Protein AF-F0J992-F1 (afdb_monomer_lite)

Foldseek 3Di:
DVVCCVPCVVLLVVLVVQLVVLVVVLVVVLVVLVVVLVVLVVVLVVCVVVVHDPVVNVVSVVVSVVSVVVSVVSNVVSVVSNVVSVVLSVVQVVLSVCPVPVPPLSVVLVVLQSVLQVCLVVVVLVVSVVSCVVSVCPSSHPNVVSVVVVVVVVCVVVVNPPD

Structure (mmCIF, N/CA/C/O backbone):
data_AF-F0J992-F1
#
_entry.id   AF-F0J992-F1
#
loop_
_atom_site.group_PDB
_atom_site.id
_atom_site.type_symbol
_atom_site.label_atom_id
_atom_site.label_alt_id
_atom_site.label_comp_id
_atom_site.label_asym_id
_atom_site.label_entity_id
_atom_site.label_seq_id
_atom_site.pdbx_PDB_ins_code
_atom_site.Cartn_x
_atom_site.Cartn_y
_atom_site.Cartn_z
_atom_site.occupancy
_atom_site.B_iso_or_equiv
_atom_site.auth_seq_id
_atom_site.auth_comp_id
_atom_site.auth_asym_id
_atom_site.auth_atom_id
_atom_site.pdbx_PDB_model_num
ATOM 1 N N . MET A 1 1 ? 18.360 18.854 -16.069 1.00 57.47 1 MET A N 1
ATOM 2 C CA . MET A 1 1 ? 17.466 18.670 -14.896 1.00 57.47 1 MET A CA 1
ATOM 3 C C . MET A 1 1 ? 15.977 18.695 -15.254 1.00 57.47 1 MET A C 1
ATOM 5 O O . MET A 1 1 ? 15.264 17.834 -14.752 1.00 57.47 1 MET A O 1
ATOM 9 N N . SER A 1 2 ? 15.490 19.620 -16.094 1.00 68.25 2 SER A N 1
ATOM 10 C CA . SER A 1 2 ? 14.060 19.684 -16.465 1.00 68.25 2 SER A CA 1
ATOM 11 C C . SER A 1 2 ? 13.530 18.418 -17.153 1.00 68.25 2 SER A C 1
ATOM 13 O O . SER A 1 2 ? 12.459 17.950 -16.781 1.00 68.25 2 SER A O 1
ATOM 15 N N . ASP A 1 3 ? 14.300 17.795 -18.051 1.00 68.56 3 ASP A N 1
ATOM 16 C CA . ASP A 1 3 ? 13.850 16.592 -18.781 1.00 68.56 3 ASP A CA 1
ATOM 17 C C . ASP A 1 3 ? 13.657 15.368 -17.884 1.00 68.56 3 ASP A C 1
ATOM 19 O O . ASP A 1 3 ? 12.760 14.560 -18.100 1.00 68.56 3 ASP A O 1
ATOM 23 N N . ILE A 1 4 ? 14.478 15.233 -16.843 1.00 70.38 4 ILE A N 1
ATOM 24 C CA . ILE A 1 4 ? 14.338 14.159 -15.851 1.00 70.38 4 ILE A CA 1
ATOM 25 C C . ILE A 1 4 ? 13.074 14.404 -15.044 1.00 70.38 4 ILE A C 1
ATOM 27 O O . ILE A 1 4 ? 12.266 13.502 -14.883 1.00 70.38 4 ILE A O 1
ATOM 31 N N . LYS A 1 5 ? 12.852 15.643 -14.589 1.00 71.00 5 LYS A N 1
ATOM 32 C CA . LYS A 1 5 ? 11.629 15.987 -13.860 1.00 71.00 5 LYS A CA 1
ATOM 33 C C . LYS A 1 5 ? 10.378 15.718 -14.704 1.00 71.00 5 LYS A C 1
ATOM 35 O O . LYS A 1 5 ? 9.421 15.172 -14.171 1.00 71.00 5 LYS A O 1
ATOM 40 N N . ALA A 1 6 ? 10.397 16.034 -15.999 1.00 76.19 6 ALA A N 1
ATOM 41 C CA . ALA A 1 6 ? 9.262 15.808 -16.893 1.00 76.19 6 ALA A CA 1
ATOM 42 C C . ALA A 1 6 ? 9.024 14.317 -17.200 1.00 76.19 6 ALA A C 1
ATOM 44 O O . ALA A 1 6 ? 7.897 13.839 -17.089 1.00 76.19 6 ALA A O 1
ATOM 45 N N . LEU A 1 7 ? 10.075 13.569 -17.552 1.00 81.25 7 LEU A N 1
ATOM 46 C CA . LEU A 1 7 ? 9.955 12.175 -18.001 1.00 81.25 7 LEU A CA 1
ATOM 47 C C . LEU A 1 7 ? 9.837 11.169 -16.847 1.00 81.25 7 LEU A C 1
ATOM 49 O O . LEU A 1 7 ? 9.264 10.099 -17.027 1.00 81.25 7 LEU A O 1
ATOM 53 N N . GLU A 1 8 ? 10.351 11.499 -15.660 1.00 84.81 8 GLU A N 1
ATOM 54 C CA . GLU A 1 8 ? 10.332 10.598 -14.501 1.00 84.81 8 GLU A CA 1
ATOM 55 C C . GLU A 1 8 ? 9.122 10.802 -13.595 1.00 84.81 8 GLU A C 1
ATOM 57 O O . GLU A 1 8 ? 8.772 9.898 -12.834 1.00 84.81 8 GLU A O 1
ATOM 62 N N . HIS A 1 9 ? 8.442 11.950 -13.685 1.00 84.69 9 HIS A N 1
ATOM 63 C CA . HIS A 1 9 ? 7.288 12.247 -12.839 1.00 84.69 9 HIS A CA 1
ATOM 64 C C . HIS A 1 9 ? 6.202 11.155 -12.875 1.00 84.69 9 HIS A C 1
ATOM 66 O O . HIS A 1 9 ? 5.788 10.721 -11.795 1.00 84.69 9 HIS A O 1
ATOM 72 N N . PRO A 1 10 ? 5.779 10.625 -14.044 1.00 80.25 10 PRO A N 1
ATOM 73 C CA . PRO A 1 10 ? 4.770 9.562 -14.091 1.00 80.25 10 PRO A CA 1
ATOM 74 C C . PRO A 1 10 ? 5.185 8.300 -13.322 1.00 80.25 10 PRO A C 1
ATOM 76 O O . PRO A 1 10 ? 4.348 7.609 -12.742 1.00 80.25 10 PRO A O 1
ATOM 79 N N . THR A 1 11 ? 6.490 8.031 -13.260 1.00 81.69 11 THR A N 1
ATOM 80 C CA . THR A 1 11 ? 7.045 6.838 -12.611 1.00 81.69 11 THR A CA 1
ATOM 81 C C . THR A 1 11 ? 7.081 6.962 -11.088 1.00 81.69 11 THR A C 1
ATOM 83 O O . THR A 1 11 ? 7.140 5.950 -10.397 1.00 81.69 11 THR A O 1
ATOM 86 N N . LEU A 1 12 ? 6.956 8.176 -10.546 1.00 88.31 12 LEU A N 1
ATOM 87 C CA . LEU A 1 12 ? 6.789 8.423 -9.110 1.00 88.31 12 LEU A CA 1
ATOM 88 C C . LEU A 1 12 ? 5.335 8.701 -8.723 1.00 88.31 12 LEU A C 1
ATOM 90 O O . LEU A 1 12 ? 4.920 8.375 -7.613 1.00 88.31 12 LEU A O 1
ATOM 94 N N . LYS A 1 13 ? 4.546 9.283 -9.630 1.00 91.31 13 LYS A N 1
ATOM 95 C CA . LYS A 1 13 ? 3.164 9.675 -9.346 1.00 91.31 13 LYS A CA 1
ATOM 96 C C . LYS A 1 13 ? 2.277 8.469 -9.047 1.00 91.31 13 LYS A C 1
ATOM 98 O O . LYS A 1 13 ? 1.563 8.482 -8.054 1.00 91.31 13 LYS A O 1
ATOM 103 N N . VAL A 1 14 ? 2.354 7.420 -9.864 1.00 90.19 14 VAL A N 1
ATOM 104 C CA . VAL A 1 14 ? 1.552 6.198 -9.678 1.00 90.19 14 VAL A CA 1
ATOM 105 C C . VAL A 1 14 ? 1.775 5.536 -8.306 1.00 90.19 14 VAL A C 1
ATOM 107 O O . VAL A 1 14 ? 0.794 5.356 -7.587 1.00 90.19 14 VAL A O 1
ATOM 110 N N . PRO A 1 15 ? 3.009 5.196 -7.884 1.00 91.69 15 PRO A N 1
ATOM 111 C CA . PRO A 1 15 ? 3.229 4.551 -6.588 1.00 91.69 15 PRO A CA 1
ATOM 112 C C . PRO A 1 15 ? 2.877 5.471 -5.413 1.00 91.69 15 PRO A C 1
ATOM 114 O O . PRO A 1 15 ? 2.377 4.986 -4.402 1.00 91.69 15 PRO A O 1
ATOM 117 N N . TYR A 1 16 ? 3.042 6.792 -5.562 1.00 94.50 16 TYR A N 1
ATOM 118 C CA . TYR A 1 16 ? 2.562 7.754 -4.569 1.00 94.50 16 TYR A CA 1
ATOM 119 C C . TYR A 1 16 ? 1.034 7.720 -4.422 1.00 94.50 16 TYR A C 1
ATOM 121 O O . TYR A 1 16 ? 0.529 7.688 -3.303 1.00 94.50 16 TYR A O 1
ATOM 129 N N . GLU A 1 17 ? 0.284 7.684 -5.527 1.00 95.12 17 GLU A N 1
ATOM 130 C CA . GLU A 1 17 ? -1.178 7.570 -5.467 1.00 95.12 17 GLU A CA 1
ATOM 131 C C . GLU A 1 17 ? -1.632 6.225 -4.887 1.00 95.12 17 GLU A C 1
ATOM 133 O O . GLU A 1 17 ? -2.619 6.180 -4.155 1.00 95.12 17 GLU A O 1
ATOM 138 N N . ILE A 1 18 ? -0.898 5.138 -5.149 1.00 93.69 18 ILE A N 1
ATOM 139 C CA . ILE A 1 18 ? -1.150 3.836 -4.515 1.00 93.69 18 ILE A CA 1
ATOM 140 C C . ILE A 1 18 ? -0.961 3.946 -2.999 1.00 93.69 18 ILE A C 1
ATOM 142 O O . ILE A 1 18 ? -1.867 3.569 -2.256 1.00 93.69 18 ILE A O 1
ATOM 146 N N . LEU A 1 19 ? 0.160 4.512 -2.540 1.00 96.06 19 LEU A N 1
ATOM 147 C CA . LEU A 1 19 ? 0.418 4.736 -1.116 1.00 96.06 19 LEU A CA 1
ATOM 148 C C . LEU A 1 19 ? -0.674 5.604 -0.477 1.00 96.06 19 LEU A C 1
ATOM 150 O O . LEU A 1 19 ? -1.233 5.233 0.548 1.00 96.06 19 LEU A O 1
ATOM 154 N N . ASN A 1 20 ? -1.038 6.721 -1.108 1.00 97.56 20 ASN A N 1
ATOM 155 C CA . ASN A 1 20 ? -2.082 7.622 -0.617 1.00 97.56 20 ASN A CA 1
ATOM 156 C C . ASN A 1 20 ? -3.457 6.930 -0.551 1.00 97.56 20 ASN A C 1
ATOM 158 O O . ASN A 1 20 ? -4.212 7.110 0.405 1.00 97.56 20 ASN A O 1
ATOM 162 N N . LYS A 1 21 ? -3.788 6.094 -1.545 1.00 96.44 21 LYS A N 1
ATOM 163 C CA . LYS A 1 21 ? -5.015 5.287 -1.542 1.00 96.44 21 LYS A CA 1
ATOM 164 C C . LYS A 1 21 ? -5.016 4.278 -0.393 1.00 96.44 21 LYS A C 1
ATOM 166 O O . LYS A 1 21 ? -6.035 4.161 0.286 1.00 96.44 21 LYS A O 1
ATOM 171 N N . LYS A 1 22 ? -3.902 3.570 -0.178 1.00 96.38 22 LYS A N 1
ATOM 172 C CA . LYS A 1 22 ? -3.737 2.609 0.923 1.00 96.38 22 LYS A CA 1
ATOM 173 C C . LYS A 1 22 ? -3.862 3.300 2.279 1.00 96.38 22 LYS A C 1
ATOM 175 O O . LYS A 1 22 ? -4.710 2.893 3.063 1.00 96.38 22 LYS A O 1
ATOM 180 N N . PHE A 1 23 ? -3.170 4.421 2.470 1.00 97.12 23 PHE A N 1
ATOM 181 C CA . PHE A 1 23 ? -3.254 5.246 3.676 1.00 97.12 23 PHE A CA 1
ATOM 182 C C . PHE A 1 23 ? -4.689 5.683 4.007 1.00 97.12 23 PHE A C 1
ATOM 184 O O . PHE A 1 23 ? -5.180 5.491 5.116 1.00 97.12 23 PHE A O 1
ATOM 191 N N . ARG A 1 24 ? -5.426 6.215 3.022 1.00 97.69 24 ARG A N 1
ATOM 192 C CA . ARG A 1 24 ? -6.827 6.628 3.232 1.00 97.69 24 ARG A CA 1
ATOM 193 C C . ARG A 1 24 ? -7.747 5.451 3.558 1.00 97.69 24 ARG A C 1
ATOM 195 O O . ARG A 1 24 ? -8.685 5.602 4.340 1.00 97.69 24 ARG A O 1
ATOM 202 N N . ALA A 1 25 ? -7.519 4.297 2.932 1.00 96.38 25 ALA A N 1
ATOM 203 C CA . ALA A 1 25 ? -8.293 3.089 3.199 1.00 96.38 25 ALA A CA 1
ATOM 204 C C . ALA A 1 25 ? -8.014 2.544 4.608 1.00 96.38 25 ALA A C 1
ATOM 206 O O . ALA A 1 25 ? -8.965 2.228 5.326 1.00 96.38 25 ALA A O 1
ATOM 207 N N . ALA A 1 26 ? -6.742 2.504 5.010 1.00 96.81 26 ALA A N 1
ATOM 208 C CA . ALA A 1 26 ? -6.290 2.115 6.338 1.00 96.81 26 ALA A CA 1
ATOM 209 C C . ALA A 1 26 ? -6.896 3.012 7.417 1.00 96.81 26 ALA A C 1
ATOM 211 O O . ALA A 1 26 ? -7.570 2.507 8.312 1.00 96.81 26 ALA A O 1
ATOM 212 N N . GLN A 1 27 ? -6.769 4.336 7.271 1.00 96.75 27 GLN A N 1
ATOM 213 C CA . GLN A 1 27 ? -7.346 5.311 8.196 1.00 96.75 27 GLN A CA 1
ATOM 214 C C . GLN A 1 27 ? -8.853 5.084 8.374 1.00 96.75 27 GLN A C 1
ATOM 216 O O . GLN A 1 27 ? -9.329 4.880 9.486 1.00 96.75 27 GLN A O 1
ATOM 221 N N . LYS A 1 28 ? -9.606 5.010 7.269 1.00 96.75 28 LYS A N 1
ATOM 222 C CA . LYS A 1 28 ? -11.057 4.776 7.312 1.00 96.75 28 LYS A CA 1
ATOM 223 C C . LYS A 1 28 ? -11.425 3.436 7.955 1.00 96.75 28 LYS A C 1
ATOM 225 O O . LYS A 1 28 ? -12.461 3.339 8.609 1.00 96.75 28 LYS A O 1
ATOM 230 N N . SER A 1 29 ? -10.638 2.390 7.712 1.00 95.56 29 SER A N 1
ATOM 231 C CA . SER A 1 29 ? -10.847 1.067 8.305 1.00 95.56 29 SER A CA 1
ATOM 232 C C . SER A 1 29 ? -10.595 1.105 9.813 1.00 95.56 29 SER A C 1
ATOM 234 O O . SER A 1 29 ? -11.452 0.687 10.586 1.00 95.56 29 SER A O 1
ATOM 236 N N . MET A 1 30 ? -9.470 1.684 10.234 1.00 96.62 30 MET A N 1
ATOM 237 C CA . MET A 1 30 ? -9.082 1.803 11.638 1.00 96.62 30 MET A CA 1
ATOM 238 C C . MET A 1 30 ? -10.054 2.674 12.433 1.00 96.62 30 MET A C 1
ATOM 240 O O . MET A 1 30 ? -10.493 2.247 13.495 1.00 96.62 30 MET A O 1
ATOM 244 N N . ASP A 1 31 ? -10.464 3.830 11.906 1.00 97.31 31 ASP A N 1
ATOM 245 C CA . ASP A 1 31 ? -11.422 4.720 12.576 1.00 97.31 31 ASP A CA 1
ATOM 246 C C . ASP A 1 31 ? -12.760 4.012 12.861 1.00 97.31 31 ASP A C 1
ATOM 248 O O . ASP A 1 31 ? -13.367 4.202 13.916 1.00 97.31 31 ASP A O 1
ATOM 252 N N . ARG A 1 32 ? -13.209 3.138 11.948 1.00 97.38 32 ARG A N 1
ATOM 253 C CA . ARG A 1 32 ? -14.420 2.321 12.142 1.00 97.38 32 ARG A CA 1
ATOM 254 C C . ARG A 1 32 ? -14.248 1.296 13.256 1.00 97.38 32 ARG A C 1
ATOM 256 O O . ARG A 1 32 ? -15.106 1.197 14.127 1.00 97.38 32 ARG A O 1
ATOM 263 N N . GLU A 1 33 ? -13.151 0.547 13.241 1.00 97.38 33 GLU A N 1
ATOM 264 C CA . GLU A 1 33 ? -12.883 -0.460 14.273 1.00 97.38 33 GLU A CA 1
ATOM 265 C C . GLU A 1 33 ? -12.683 0.176 15.655 1.00 97.38 33 GLU A C 1
ATOM 267 O O . GLU A 1 33 ? -13.218 -0.317 16.647 1.00 97.38 33 GLU A O 1
ATOM 272 N N . VAL A 1 34 ? -11.994 1.320 15.724 1.00 98.00 34 VAL A N 1
ATOM 273 C CA . VAL A 1 34 ? -11.864 2.115 16.953 1.00 98.00 34 VAL A CA 1
ATOM 274 C C . VAL A 1 34 ? -13.238 2.545 17.463 1.00 98.00 34 VAL A C 1
ATOM 276 O O . VAL A 1 34 ? -13.513 2.388 18.652 1.00 98.00 34 VAL A O 1
ATOM 279 N N . SER A 1 35 ? -14.127 3.013 16.582 1.00 98.19 35 SER A N 1
ATOM 280 C CA . SER A 1 35 ? -15.503 3.353 16.958 1.00 98.19 35 SER A CA 1
ATOM 281 C C . SER A 1 35 ? -16.257 2.144 17.530 1.00 98.19 35 SER A C 1
ATOM 283 O O . SER A 1 35 ? -16.896 2.269 18.574 1.00 98.19 35 SER A O 1
ATOM 285 N N . HIS A 1 36 ? -16.127 0.956 16.930 1.00 97.50 36 HIS A N 1
ATOM 286 C CA . HIS A 1 36 ? -16.750 -0.269 17.448 1.00 97.50 36 HIS A CA 1
ATOM 287 C C . HIS A 1 36 ? -16.226 -0.677 18.831 1.00 97.50 36 HIS A C 1
ATOM 289 O O . HIS A 1 36 ? -17.014 -1.086 19.691 1.00 97.50 36 HIS A O 1
ATOM 295 N N . VAL A 1 37 ? -14.916 -0.551 19.062 1.00 98.25 37 VAL A N 1
ATOM 296 C CA . VAL A 1 37 ? -14.293 -0.796 20.371 1.00 98.25 37 VAL A CA 1
ATOM 297 C C . VAL A 1 37 ? -14.796 0.213 21.405 1.00 98.25 37 VAL A C 1
ATOM 299 O O . VAL A 1 37 ? -15.207 -0.191 22.490 1.00 98.25 37 VAL A O 1
ATOM 302 N N . GLN A 1 38 ? -14.835 1.504 21.065 1.00 98.12 38 GLN A N 1
ATOM 303 C CA . GLN A 1 38 ? -15.337 2.558 21.954 1.00 98.12 38 GLN A CA 1
ATOM 304 C C . GLN A 1 38 ? -16.803 2.335 22.340 1.00 98.12 38 GLN A C 1
ATOM 306 O O . GLN A 1 38 ? -17.146 2.440 23.516 1.00 98.12 38 GLN A O 1
ATOM 311 N N . SER A 1 39 ? -17.661 1.971 21.382 1.00 97.44 39 SER A N 1
ATOM 312 C CA . SER A 1 39 ? -19.059 1.632 21.668 1.00 97.44 39 SER A CA 1
ATOM 313 C C . SER A 1 39 ? -19.174 0.418 22.592 1.00 97.44 39 SER A C 1
ATOM 315 O O . SER A 1 39 ? -19.915 0.470 23.569 1.00 97.44 39 SER A O 1
ATOM 317 N N . GLY A 1 40 ? -18.401 -0.646 22.340 1.00 96.56 40 GLY A N 1
ATOM 318 C CA . GLY A 1 40 ? -18.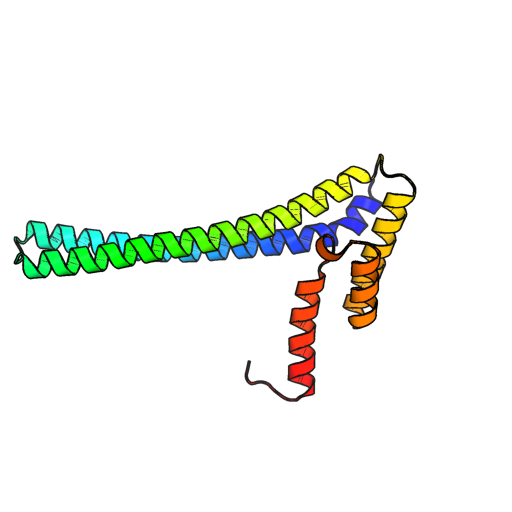390 -1.829 23.208 1.00 96.56 40 GLY A CA 1
ATOM 319 C C . GLY A 1 40 ? -17.908 -1.526 24.631 1.00 96.56 40 GLY A C 1
ATOM 320 O O . GLY A 1 40 ? -18.488 -2.017 25.597 1.00 96.56 40 GLY A O 1
ATOM 321 N N . ALA A 1 41 ? -16.887 -0.678 24.773 1.00 97.38 41 ALA A N 1
ATOM 322 C CA . ALA A 1 41 ? -16.398 -0.235 26.074 1.00 97.38 41 ALA A CA 1
ATOM 323 C C . ALA A 1 41 ? -17.456 0.588 26.830 1.00 97.38 41 ALA A C 1
ATOM 325 O O . ALA A 1 41 ? -17.713 0.325 28.003 1.00 97.38 41 ALA A O 1
ATOM 326 N N . ALA A 1 42 ? -18.133 1.520 26.152 1.00 97.38 42 ALA A N 1
ATOM 327 C CA . ALA A 1 42 ? -19.192 2.330 26.754 1.00 97.38 42 ALA A CA 1
ATOM 328 C C . ALA A 1 42 ? -20.397 1.486 27.219 1.00 97.38 42 ALA A C 1
ATOM 330 O O . ALA A 1 42 ? -20.966 1.741 28.284 1.00 97.38 42 ALA A O 1
ATOM 331 N N . GLU A 1 43 ? -20.778 0.460 26.452 1.00 95.50 43 GLU A N 1
ATOM 332 C CA . GLU A 1 43 ? -21.826 -0.498 26.833 1.00 95.50 43 GLU A CA 1
ATOM 333 C C . GLU A 1 43 ? -21.442 -1.314 28.073 1.00 95.50 43 GLU A C 1
ATOM 335 O O . GLU A 1 43 ? -22.270 -1.508 28.972 1.00 95.50 43 GLU A O 1
ATOM 340 N N . LEU A 1 44 ? -20.184 -1.757 28.151 1.00 95.69 44 LEU A N 1
ATOM 341 C CA . LEU A 1 44 ? -19.658 -2.472 29.310 1.00 95.69 44 LEU A CA 1
ATOM 342 C C . LEU A 1 44 ? -19.629 -1.570 30.555 1.00 95.69 44 LEU A C 1
ATOM 344 O O . LEU A 1 44 ? -20.110 -1.973 31.612 1.00 95.69 44 LEU A O 1
ATOM 348 N N . GLU A 1 45 ? -19.148 -0.329 30.432 1.00 96.31 45 GLU A N 1
ATOM 349 C CA . GLU A 1 45 ? -19.161 0.659 31.521 1.00 96.31 45 GLU A CA 1
ATOM 350 C C . GLU A 1 45 ? -20.576 0.962 32.019 1.00 96.31 45 GLU A C 1
ATOM 352 O O . GLU A 1 45 ? -20.811 1.101 33.222 1.00 96.31 45 GLU A O 1
ATOM 357 N N . LYS A 1 46 ? -21.541 1.079 31.100 1.00 96.31 46 LYS A N 1
ATOM 358 C CA . LYS A 1 46 ? -22.951 1.249 31.458 1.00 96.31 46 LYS A CA 1
ATOM 359 C C . LYS A 1 46 ? -23.461 0.041 32.244 1.00 96.31 46 LYS A C 1
ATOM 361 O O . LYS A 1 46 ? -24.045 0.215 33.306 1.00 96.31 46 LYS A O 1
ATOM 366 N N . SER A 1 47 ? -23.172 -1.166 31.772 1.00 94.94 47 SER A N 1
ATOM 367 C CA . SER A 1 47 ? -23.614 -2.407 32.420 1.00 94.94 47 SER A CA 1
ATOM 368 C C . SER A 1 47 ? -22.978 -2.592 33.805 1.00 94.94 47 SER A C 1
ATOM 370 O O . SER A 1 47 ? -23.631 -3.079 34.726 1.00 94.94 47 SER A O 1
ATOM 372 N N . LEU A 1 48 ? -21.736 -2.130 33.989 1.00 94.31 48 LEU A N 1
ATOM 373 C CA . LEU A 1 48 ? -21.070 -2.044 35.292 1.00 94.31 48 LEU A CA 1
ATOM 374 C C . LEU A 1 48 ? -21.775 -1.063 36.239 1.00 94.31 48 LEU A C 1
ATOM 376 O O . LEU A 1 48 ? -22.020 -1.405 37.397 1.00 94.31 48 LEU A O 1
ATOM 380 N N . ARG A 1 49 ? -22.131 0.137 35.757 1.00 95.75 49 ARG A N 1
ATOM 381 C CA . ARG A 1 49 ? -22.889 1.132 36.542 1.00 95.75 49 ARG A CA 1
ATOM 382 C C . ARG A 1 49 ? -24.257 0.604 36.972 1.00 95.75 49 ARG A C 1
ATOM 384 O O . ARG A 1 49 ? -24.635 0.777 38.129 1.00 95.75 49 ARG A O 1
ATOM 391 N N . ASP A 1 50 ? -24.940 -0.092 36.071 1.00 95.62 50 ASP A N 1
ATOM 392 C CA . ASP A 1 50 ? -26.274 -0.654 36.298 1.00 95.62 50 ASP A CA 1
ATOM 393 C C . ASP A 1 50 ? -26.245 -1.958 37.126 1.00 95.62 50 ASP A C 1
ATOM 395 O O . ASP A 1 50 ? -27.291 -2.555 37.378 1.00 95.62 50 ASP A O 1
ATOM 399 N N . LYS A 1 51 ? -25.059 -2.400 37.584 1.00 94.19 51 LYS A N 1
ATOM 400 C CA . LYS A 1 51 ? -24.845 -3.644 38.348 1.00 94.19 51 LYS A CA 1
ATOM 401 C C . LYS A 1 51 ? -25.420 -4.876 37.637 1.00 94.19 51 LYS A C 1
ATOM 403 O O . LYS A 1 51 ? -26.047 -5.732 38.265 1.00 94.19 51 LYS A O 1
ATOM 408 N N . ALA A 1 52 ? -25.207 -4.955 36.323 1.00 92.31 52 ALA A N 1
ATOM 409 C CA . ALA A 1 52 ? -25.667 -6.065 35.501 1.00 92.31 52 ALA A CA 1
ATOM 410 C C . ALA A 1 52 ? -25.136 -7.424 36.013 1.00 92.31 52 ALA A C 1
ATOM 412 O O . ALA A 1 52 ? -24.063 -7.485 36.625 1.00 92.31 52 ALA A O 1
ATOM 413 N N . PRO A 1 53 ? -25.849 -8.535 35.747 1.00 95.06 53 PRO A N 1
ATOM 414 C CA . PRO A 1 53 ? -25.417 -9.865 36.159 1.00 95.06 53 PRO A CA 1
ATOM 415 C C . PRO A 1 53 ? -24.032 -10.220 35.609 1.00 95.06 53 PRO A C 1
ATOM 417 O O . PRO A 1 53 ? -23.704 -9.904 34.464 1.00 95.06 53 PRO A O 1
ATOM 420 N N . ALA A 1 54 ? -23.250 -10.973 36.387 1.00 93.31 54 ALA A N 1
ATOM 421 C CA . ALA A 1 54 ? -21.890 -11.370 36.011 1.00 93.31 54 ALA A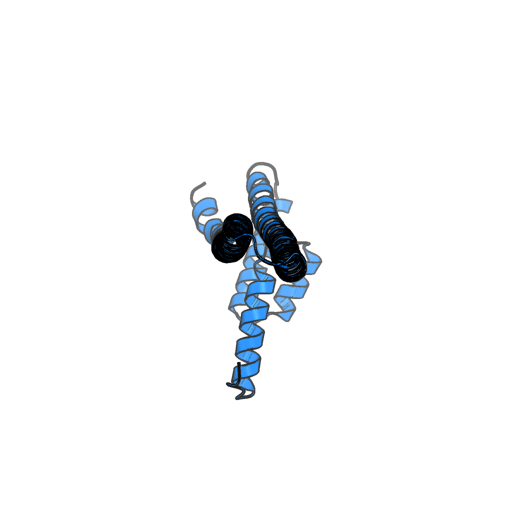 CA 1
ATOM 422 C C . ALA A 1 54 ? -21.813 -12.077 34.642 1.00 93.31 54 ALA A C 1
ATOM 424 O O . ALA A 1 54 ? -20.866 -11.855 33.893 1.00 93.31 54 ALA A O 1
ATOM 425 N N . GLY A 1 55 ? -22.824 -12.877 34.279 1.00 94.19 55 GLY A N 1
ATOM 426 C CA . GLY A 1 55 ? -22.887 -13.537 32.970 1.00 94.19 55 GLY A CA 1
ATOM 427 C C . GLY A 1 55 ? -22.990 -12.557 31.795 1.00 94.19 55 GLY A C 1
ATOM 428 O O . GLY A 1 55 ? -22.321 -12.741 30.780 1.00 94.19 55 GLY A O 1
ATOM 429 N N . GLN A 1 56 ? -23.759 -11.473 31.949 1.00 93.31 56 GLN A N 1
ATOM 430 C CA . GLN A 1 56 ? -23.864 -10.424 30.932 1.00 93.31 56 GLN A CA 1
ATOM 431 C C . GLN A 1 56 ? -22.533 -9.678 30.788 1.00 93.31 56 GLN A C 1
ATOM 433 O O . GLN A 1 56 ? -22.040 -9.529 29.670 1.00 93.31 56 GLN A O 1
ATOM 438 N N . LEU A 1 57 ? -21.909 -9.294 31.905 1.00 94.75 57 LEU A N 1
ATOM 439 C CA . LEU A 1 57 ? -20.599 -8.634 31.904 1.00 94.75 57 LEU A CA 1
ATOM 440 C C . LEU A 1 57 ? -19.520 -9.504 31.246 1.00 94.75 57 LEU A C 1
ATOM 442 O O . LEU A 1 57 ? -18.731 -9.007 30.446 1.00 94.75 57 LEU A O 1
ATOM 446 N N . HIS A 1 58 ? -19.519 -10.810 31.531 1.00 95.38 58 HIS A N 1
ATOM 447 C CA . HIS A 1 58 ? -18.600 -11.760 30.908 1.00 95.38 58 HIS A CA 1
ATOM 448 C C . HIS A 1 58 ? -18.786 -11.818 29.385 1.00 95.38 58 HIS A C 1
ATOM 450 O O . HIS A 1 58 ? -17.809 -11.733 28.645 1.00 95.38 58 HIS A O 1
ATOM 456 N N . SER A 1 59 ? -20.034 -11.881 28.907 1.00 95.75 59 SER A N 1
ATOM 457 C CA . SER A 1 59 ? -20.325 -11.888 27.466 1.00 95.75 59 SER A CA 1
ATOM 458 C C . SER A 1 59 ? -19.907 -10.589 26.761 1.00 95.75 59 SER A C 1
ATOM 460 O O . SER A 1 59 ? -19.325 -10.629 25.678 1.00 95.75 59 SER A O 1
ATOM 462 N N . GLN A 1 60 ? -20.131 -9.432 27.392 1.00 95.56 60 GLN A N 1
ATOM 463 C CA . GLN A 1 60 ? -19.740 -8.127 26.854 1.00 95.56 60 GLN A CA 1
ATOM 464 C C . GLN A 1 60 ? -18.220 -7.961 26.810 1.00 95.56 60 GLN A C 1
ATOM 466 O O . GLN A 1 60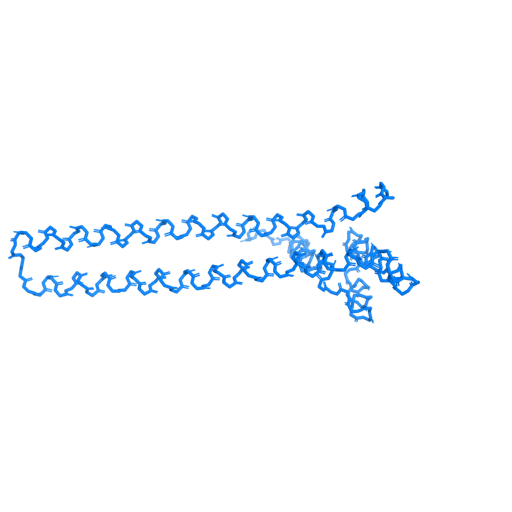 ? -17.693 -7.431 25.834 1.00 95.56 60 GLN A O 1
ATOM 471 N N . LEU A 1 61 ? -17.513 -8.453 27.830 1.00 96.56 61 LEU A N 1
ATOM 472 C CA . LEU A 1 61 ? -16.054 -8.482 27.850 1.00 96.56 61 LEU A CA 1
ATOM 473 C C . LEU A 1 61 ? -15.498 -9.388 26.741 1.00 96.56 61 LEU A C 1
ATOM 475 O O . LEU A 1 61 ? -14.554 -8.994 26.061 1.00 96.56 61 LEU A O 1
ATOM 479 N N . GLY A 1 62 ? -16.119 -10.550 26.511 1.00 97.31 62 GLY A N 1
ATOM 480 C CA . GLY A 1 62 ? -15.794 -11.429 25.384 1.00 97.31 62 GLY A CA 1
ATOM 481 C C . GLY A 1 62 ? -15.973 -10.734 24.032 1.00 97.31 62 GLY A C 1
ATOM 482 O O . GLY A 1 62 ? -15.047 -10.697 23.230 1.00 97.31 62 GLY A O 1
ATOM 483 N N . SER A 1 63 ? -17.115 -10.076 23.812 1.00 96.75 63 SER A N 1
ATOM 484 C CA . SER A 1 63 ? -17.354 -9.313 22.577 1.00 96.75 63 SER A CA 1
ATOM 485 C C . SER A 1 63 ? -16.377 -8.142 22.398 1.00 96.75 63 SER A C 1
ATOM 487 O O . SER A 1 63 ? -15.947 -7.846 21.281 1.00 96.75 63 SER A O 1
ATOM 489 N N . LEU A 1 64 ? -16.005 -7.455 23.483 1.00 97.81 64 LEU A N 1
ATOM 490 C CA . LEU A 1 64 ? -15.008 -6.386 23.431 1.00 97.81 64 LEU A CA 1
ATOM 491 C C . LEU A 1 64 ? -13.617 -6.929 23.076 1.00 97.81 64 LEU A C 1
ATOM 493 O O . LEU A 1 64 ? -12.908 -6.298 22.291 1.00 97.81 64 LEU A O 1
ATOM 497 N N . LEU A 1 65 ? -13.247 -8.098 23.609 1.00 98.12 65 LEU A N 1
ATOM 498 C CA . LEU A 1 65 ? -12.004 -8.783 23.262 1.00 98.12 65 LEU A CA 1
ATOM 499 C C . LEU A 1 65 ? -11.960 -9.120 21.765 1.00 98.12 65 LEU A C 1
ATOM 501 O O . LEU A 1 65 ? -10.989 -8.763 21.103 1.00 98.12 65 LEU A O 1
ATOM 505 N N . GLU A 1 66 ? -13.030 -9.693 21.208 1.00 98.00 66 GLU A N 1
ATOM 506 C CA . GLU A 1 66 ? -13.126 -9.993 19.770 1.00 98.00 66 GLU A CA 1
ATOM 507 C C . GLU A 1 66 ? -12.946 -8.736 18.899 1.00 98.00 66 GLU A C 1
ATOM 509 O O . GLU A 1 66 ? -12.216 -8.750 17.905 1.00 98.00 66 GLU A O 1
ATOM 514 N N . LYS A 1 67 ? -13.565 -7.610 19.286 1.00 97.75 67 LYS A N 1
ATOM 515 C CA . LYS A 1 67 ? -13.413 -6.321 18.583 1.00 97.75 67 LYS A CA 1
ATOM 516 C C . LYS A 1 67 ? -11.973 -5.801 18.642 1.00 97.75 67 LYS A C 1
ATOM 518 O O . LYS A 1 67 ? -11.461 -5.299 17.642 1.00 97.75 67 LYS A O 1
ATOM 523 N N . LEU A 1 68 ? -11.303 -5.930 19.789 1.00 98.25 68 LEU A N 1
ATOM 524 C CA . LEU A 1 68 ? -9.897 -5.542 19.952 1.00 98.25 68 LEU A CA 1
ATOM 525 C C . LEU A 1 68 ? -8.957 -6.420 19.116 1.00 98.25 68 LEU A C 1
ATOM 527 O O . LEU A 1 68 ? -8.025 -5.907 18.494 1.00 98.25 68 LEU A O 1
ATOM 531 N N . GLU A 1 69 ? -9.205 -7.728 19.061 1.00 98.19 69 GLU A N 1
ATOM 532 C CA . GLU A 1 69 ? -8.447 -8.652 18.214 1.00 98.19 69 GLU A CA 1
ATOM 533 C C . GLU A 1 69 ? -8.631 -8.335 16.728 1.00 98.19 69 GLU A C 1
ATOM 535 O O . GLU A 1 69 ? -7.656 -8.314 15.968 1.00 98.19 69 GLU A O 1
ATOM 540 N N . LEU A 1 70 ? -9.860 -8.007 16.318 1.00 97.38 70 LEU A N 1
ATOM 541 C CA . LEU A 1 70 ? -10.152 -7.580 14.955 1.00 97.38 70 LEU A CA 1
ATOM 542 C C . LEU A 1 70 ? -9.428 -6.278 14.595 1.00 97.38 70 LEU A C 1
ATOM 544 O O . LEU A 1 70 ? -8.793 -6.221 13.538 1.00 97.38 70 LEU A O 1
ATOM 548 N N . LEU A 1 71 ? -9.475 -5.266 15.470 1.00 98.00 71 LEU A N 1
ATOM 549 C CA . LEU A 1 71 ? -8.738 -4.010 15.304 1.00 98.00 71 LEU A CA 1
ATOM 550 C C . LEU A 1 71 ? -7.237 -4.276 15.154 1.00 98.00 71 LEU A C 1
ATOM 552 O O . LEU A 1 71 ? -6.622 -3.800 14.201 1.00 98.00 71 LEU A O 1
ATOM 556 N N . ARG A 1 72 ? -6.652 -5.085 16.048 1.00 97.88 72 ARG A N 1
ATOM 557 C CA . ARG A 1 72 ? -5.229 -5.450 15.994 1.00 97.88 72 ARG A CA 1
ATOM 558 C C . ARG A 1 72 ? -4.870 -6.088 14.655 1.00 97.88 72 ARG A C 1
ATOM 560 O O . ARG A 1 72 ? -3.878 -5.691 14.043 1.00 97.88 72 ARG A O 1
ATOM 567 N N . ARG A 1 73 ? -5.660 -7.066 14.199 1.00 97.94 73 ARG A N 1
ATOM 568 C CA . ARG A 1 73 ? -5.428 -7.750 12.921 1.00 97.94 73 ARG A CA 1
ATOM 569 C C . ARG A 1 73 ? -5.502 -6.772 11.748 1.00 97.94 73 ARG A C 1
ATOM 571 O O . ARG A 1 73 ? -4.559 -6.702 10.966 1.00 97.94 73 ARG A O 1
ATOM 578 N N . LYS A 1 74 ? -6.570 -5.973 11.664 1.00 97.12 74 LYS A N 1
ATOM 579 C CA . LYS A 1 74 ? -6.761 -4.996 10.580 1.00 97.12 74 LYS A CA 1
ATOM 580 C C . LYS A 1 74 ? -5.681 -3.918 10.557 1.00 97.12 74 LYS A C 1
ATOM 582 O O . LYS A 1 74 ? -5.254 -3.521 9.474 1.00 97.12 74 LYS A O 1
ATOM 587 N N . SER A 1 75 ? -5.217 -3.455 11.719 1.00 96.50 75 SER A N 1
ATOM 588 C CA . SER A 1 75 ? -4.086 -2.526 11.794 1.00 96.50 75 SER A CA 1
ATOM 589 C C . SER A 1 75 ? -2.799 -3.162 11.282 1.00 96.50 75 SER A C 1
ATOM 591 O O . SER A 1 75 ? -2.095 -2.527 10.505 1.00 96.50 75 SER A O 1
ATOM 593 N N . ALA A 1 76 ? -2.498 -4.407 11.662 1.00 97.44 76 ALA A N 1
ATOM 594 C CA . ALA A 1 76 ? -1.300 -5.096 11.184 1.00 97.44 76 ALA A CA 1
ATOM 595 C C . ALA A 1 76 ? -1.313 -5.280 9.657 1.00 97.44 76 ALA A C 1
ATOM 597 O O . ALA A 1 76 ? -0.318 -4.983 8.998 1.00 97.44 76 ALA A O 1
ATOM 598 N N . GLU A 1 77 ? -2.449 -5.703 9.096 1.00 96.75 77 GLU A N 1
ATOM 599 C CA . GLU A 1 77 ? -2.643 -5.828 7.646 1.00 96.75 77 GLU A CA 1
ATOM 600 C C . GLU A 1 77 ? -2.474 -4.474 6.940 1.00 96.75 77 GLU A C 1
ATOM 602 O O . GLU A 1 77 ? -1.692 -4.359 6.001 1.00 96.75 77 GLU A O 1
ATOM 607 N N . SER A 1 78 ? -3.133 -3.423 7.439 1.00 96.50 78 SER A N 1
ATOM 608 C CA . SER A 1 78 ? -3.063 -2.080 6.845 1.00 96.50 78 SER A CA 1
ATOM 609 C C . SER A 1 78 ? -1.640 -1.509 6.860 1.00 96.50 78 SER A C 1
ATOM 611 O O . SER A 1 78 ? -1.179 -0.966 5.858 1.00 96.50 78 SER A O 1
ATOM 613 N N . ILE A 1 79 ? -0.916 -1.679 7.971 1.00 95.94 79 ILE A N 1
ATOM 614 C CA . ILE A 1 79 ? 0.482 -1.244 8.096 1.00 95.94 79 ILE A CA 1
ATOM 615 C C . ILE A 1 79 ? 1.371 -1.998 7.105 1.00 95.94 79 ILE A C 1
ATOM 617 O O . ILE A 1 79 ? 2.226 -1.385 6.468 1.00 95.94 79 ILE A O 1
ATOM 621 N N . ALA A 1 80 ? 1.182 -3.311 6.953 1.00 97.31 80 ALA A N 1
ATOM 622 C CA . ALA A 1 80 ? 1.963 -4.102 6.006 1.00 97.31 80 ALA A CA 1
ATOM 623 C C . ALA A 1 80 ? 1.766 -3.609 4.561 1.00 97.31 80 ALA A C 1
ATOM 625 O O . ALA A 1 80 ? 2.749 -3.405 3.847 1.00 97.31 80 ALA A O 1
ATOM 626 N N . GLU A 1 81 ? 0.521 -3.339 4.158 1.00 95.31 81 GLU A N 1
ATOM 627 C CA . GLU A 1 81 ? 0.214 -2.805 2.826 1.00 95.31 81 GLU A CA 1
ATOM 628 C C . GLU A 1 81 ? 0.815 -1.408 2.589 1.00 95.31 81 GLU A C 1
ATOM 630 O O . GLU A 1 81 ? 1.331 -1.119 1.505 1.00 95.31 81 GLU A O 1
ATOM 635 N N . GLU A 1 82 ? 0.764 -0.525 3.590 1.00 95.62 82 GLU A N 1
ATOM 636 C CA . GLU A 1 82 ? 1.381 0.803 3.506 1.00 95.62 82 GLU A CA 1
ATOM 637 C C . GLU A 1 82 ? 2.906 0.723 3.406 1.00 95.62 82 GLU A C 1
ATOM 639 O O . GLU A 1 82 ? 3.506 1.431 2.593 1.00 95.62 82 GLU A O 1
ATOM 644 N N . LEU A 1 83 ? 3.541 -0.153 4.192 1.00 96.88 83 LEU A N 1
ATOM 645 C CA . LEU A 1 83 ? 4.988 -0.365 4.154 1.00 96.88 83 LEU A CA 1
ATOM 646 C C . LEU A 1 83 ? 5.444 -0.880 2.789 1.00 96.88 83 LEU A C 1
ATOM 648 O O . LEU A 1 83 ? 6.459 -0.411 2.271 1.00 96.88 83 LEU A O 1
ATOM 652 N N . GLU A 1 84 ? 4.695 -1.796 2.180 1.00 94.31 84 GLU A N 1
ATOM 653 C CA . GLU A 1 84 ? 4.985 -2.294 0.837 1.00 94.31 84 GLU A CA 1
ATOM 654 C C . GLU A 1 84 ? 4.891 -1.172 -0.214 1.00 94.31 84 GLU A C 1
ATOM 656 O O . GLU A 1 84 ? 5.823 -0.968 -1.004 1.00 94.31 84 GLU A O 1
ATOM 661 N N . ALA A 1 85 ? 3.815 -0.378 -0.180 1.00 93.50 85 ALA A N 1
ATOM 662 C CA . ALA A 1 85 ? 3.630 0.756 -1.087 1.00 93.50 85 ALA A CA 1
ATOM 663 C C . ALA A 1 85 ? 4.700 1.850 -0.888 1.00 93.50 85 ALA A C 1
ATOM 665 O O . ALA A 1 85 ? 5.220 2.421 -1.856 1.00 93.50 85 ALA A O 1
ATOM 666 N N . ALA A 1 86 ? 5.086 2.120 0.361 1.00 95.12 86 ALA A N 1
ATOM 667 C CA . ALA A 1 86 ? 6.160 3.049 0.695 1.00 95.12 86 ALA A CA 1
ATOM 668 C C . ALA A 1 86 ? 7.527 2.526 0.230 1.00 95.12 86 ALA A C 1
ATOM 670 O O . ALA A 1 86 ? 8.330 3.292 -0.311 1.00 95.12 86 ALA A O 1
ATOM 671 N N . ALA A 1 87 ? 7.786 1.223 0.368 1.00 94.88 87 ALA A N 1
ATOM 672 C CA . ALA A 1 87 ? 9.006 0.596 -0.125 1.00 94.88 87 ALA A CA 1
ATOM 673 C C . ALA A 1 87 ? 9.118 0.710 -1.653 1.00 94.88 87 ALA A C 1
ATOM 675 O O . ALA A 1 87 ? 10.202 1.003 -2.158 1.00 94.88 87 ALA A O 1
ATOM 676 N N . ALA A 1 88 ? 8.013 0.562 -2.391 1.00 92.12 88 ALA A N 1
ATOM 677 C CA . ALA A 1 88 ? 7.992 0.785 -3.838 1.00 92.12 88 ALA A CA 1
ATOM 678 C C . ALA A 1 88 ? 8.348 2.239 -4.206 1.00 92.12 88 ALA A C 1
ATOM 680 O O . ALA A 1 88 ? 9.182 2.470 -5.085 1.00 92.12 88 ALA A O 1
ATOM 681 N N . CYS A 1 89 ? 7.787 3.226 -3.494 1.00 93.81 89 CYS A N 1
ATOM 682 C CA . CYS A 1 89 ? 8.173 4.634 -3.651 1.00 93.81 89 CYS A CA 1
ATOM 683 C C . CYS A 1 89 ? 9.674 4.837 -3.389 1.00 93.81 89 CYS A C 1
ATOM 685 O O . CYS A 1 89 ? 10.372 5.462 -4.191 1.00 93.81 89 CYS A O 1
ATOM 687 N N . LYS A 1 90 ? 10.179 4.271 -2.286 1.00 94.69 90 LYS A N 1
ATOM 688 C CA . LYS A 1 90 ? 11.579 4.386 -1.869 1.00 94.69 90 LYS A CA 1
ATOM 689 C C . LYS A 1 90 ? 12.534 3.824 -2.922 1.00 94.69 90 LYS A C 1
ATOM 691 O O . LYS A 1 90 ? 13.437 4.548 -3.333 1.00 94.69 90 LYS A O 1
ATOM 696 N N . ARG A 1 91 ? 12.287 2.607 -3.428 1.00 93.25 91 ARG A N 1
ATOM 697 C CA . ARG A 1 91 ? 13.112 1.973 -4.477 1.00 93.25 91 ARG A CA 1
ATOM 698 C C . ARG A 1 91 ? 13.235 2.854 -5.721 1.00 93.25 91 ARG A C 1
ATOM 700 O O . ARG A 1 91 ? 14.321 3.004 -6.277 1.00 93.25 91 ARG A O 1
ATOM 707 N N . ARG A 1 92 ? 12.138 3.488 -6.146 1.00 92.00 92 ARG A N 1
ATOM 708 C CA . ARG A 1 92 ? 12.144 4.366 -7.328 1.00 92.00 92 ARG A CA 1
ATOM 709 C C . ARG A 1 92 ? 12.879 5.677 -7.081 1.00 92.00 92 ARG A C 1
ATOM 711 O O . ARG A 1 92 ? 13.635 6.113 -7.944 1.00 92.00 92 ARG A O 1
ATOM 718 N N . VAL A 1 93 ? 12.720 6.283 -5.905 1.00 91.56 93 VAL A N 1
ATOM 719 C CA . VAL A 1 93 ? 13.495 7.475 -5.522 1.00 91.56 93 VAL A CA 1
ATOM 720 C C . VAL A 1 93 ? 14.989 7.153 -5.442 1.00 91.56 93 VAL A C 1
ATOM 722 O O . VAL A 1 93 ? 15.804 7.927 -5.937 1.00 91.56 93 VAL A O 1
ATOM 725 N N . GLU A 1 94 ? 15.359 6.011 -4.863 1.00 91.44 94 GLU A N 1
ATOM 726 C CA . GLU A 1 94 ? 16.749 5.544 -4.797 1.00 91.44 94 GLU A CA 1
ATOM 727 C C . GLU A 1 94 ? 17.340 5.318 -6.189 1.00 91.44 94 GLU A C 1
ATOM 729 O O . GLU A 1 94 ? 18.432 5.811 -6.467 1.00 91.44 94 GLU A O 1
ATOM 734 N N . HIS A 1 95 ? 16.596 4.681 -7.098 1.00 90.38 95 HIS A N 1
ATOM 735 C CA . HIS A 1 95 ? 17.016 4.548 -8.492 1.00 90.38 95 HIS A CA 1
ATOM 736 C C . HIS A 1 95 ? 17.257 5.916 -9.147 1.00 90.38 95 HIS A C 1
ATOM 738 O O . HIS A 1 95 ? 18.273 6.102 -9.812 1.00 90.38 95 HIS A O 1
ATOM 744 N N . LEU A 1 96 ? 16.377 6.901 -8.937 1.00 89.25 96 LEU A N 1
ATOM 745 C CA . LEU A 1 96 ? 16.530 8.237 -9.525 1.00 89.25 96 LEU A CA 1
ATOM 746 C C . LEU A 1 96 ? 17.724 9.024 -8.974 1.00 89.25 96 LEU A C 1
ATOM 748 O O . LEU A 1 96 ? 18.302 9.823 -9.709 1.00 89.25 96 LEU A O 1
ATOM 752 N N . LYS A 1 97 ? 18.143 8.779 -7.726 1.00 89.19 97 LYS A N 1
ATOM 753 C CA . LYS A 1 97 ? 19.381 9.366 -7.178 1.00 89.19 97 LYS A CA 1
ATOM 754 C C . LYS A 1 97 ? 20.627 8.920 -7.948 1.00 89.19 97 LYS A C 1
ATOM 756 O O . LYS A 1 97 ? 21.605 9.656 -7.986 1.00 89.19 97 LYS A O 1
ATOM 761 N N . GLY A 1 98 ? 20.575 7.763 -8.611 1.00 86.12 98 GLY A N 1
ATOM 762 C CA . GLY A 1 98 ? 21.635 7.278 -9.496 1.00 86.12 98 GLY A CA 1
ATOM 763 C C . GLY A 1 98 ? 21.800 8.073 -10.797 1.00 86.12 98 GLY A C 1
ATOM 764 O O . GLY A 1 98 ? 22.716 7.778 -11.554 1.00 86.12 98 GLY A O 1
ATOM 765 N N . PHE A 1 99 ? 20.960 9.079 -11.074 1.00 84.19 99 PHE A N 1
ATOM 766 C CA . PHE A 1 99 ? 21.047 9.880 -12.300 1.00 84.19 99 PHE A CA 1
ATOM 767 C C . PHE A 1 99 ? 22.425 10.534 -12.502 1.00 84.19 99 PHE A C 1
ATOM 769 O O . PHE A 1 99 ? 22.944 10.529 -13.617 1.00 84.19 99 PHE A O 1
ATOM 776 N N . GLU A 1 100 ? 23.020 11.094 -11.445 1.00 79.38 100 GLU A N 1
ATOM 777 C CA . GLU A 1 100 ? 24.278 11.847 -11.562 1.00 79.38 100 GLU A CA 1
ATOM 778 C C . GLU A 1 100 ? 25.511 10.935 -11.624 1.00 79.38 100 GLU A C 1
ATOM 780 O O . GLU A 1 100 ? 26.505 11.278 -12.257 1.00 79.38 100 GLU A O 1
ATOM 785 N N . THR A 1 101 ? 25.443 9.758 -10.999 1.00 83.94 101 THR A N 1
ATOM 786 C CA . THR A 1 101 ? 26.600 8.877 -10.772 1.00 83.94 101 THR A CA 1
ATOM 787 C C . THR A 1 101 ? 26.540 7.557 -11.543 1.00 83.94 101 THR A C 1
ATOM 789 O O . THR A 1 101 ? 27.538 6.848 -11.630 1.00 83.94 101 THR A O 1
ATOM 792 N N . GLY A 1 102 ? 25.390 7.209 -12.124 1.00 79.25 102 GLY A N 1
ATOM 793 C CA . GLY A 1 102 ? 25.102 5.874 -12.656 1.00 79.25 102 GLY A CA 1
ATOM 794 C C . GLY A 1 102 ? 25.612 5.579 -14.072 1.00 79.25 102 GLY A C 1
ATOM 795 O O . GLY A 1 102 ? 25.429 4.462 -14.564 1.00 79.25 102 GLY A O 1
ATOM 796 N N . GLY A 1 103 ? 26.239 6.553 -14.739 1.00 88.38 103 GLY A N 1
ATOM 797 C CA . GLY A 1 103 ? 26.888 6.366 -16.042 1.00 88.38 103 GLY A CA 1
ATOM 798 C C . GLY A 1 103 ? 25.979 5.756 -17.123 1.00 88.38 103 GLY A C 1
ATOM 799 O O . GLY A 1 103 ? 24.768 5.975 -17.150 1.00 88.38 103 GLY A O 1
ATOM 800 N N . GLU A 1 104 ? 26.564 4.986 -18.044 1.00 90.62 104 GLU A N 1
ATOM 801 C CA . GLU A 1 104 ? 25.832 4.348 -19.154 1.00 90.62 104 GLU A CA 1
ATOM 802 C C . GLU A 1 104 ? 24.867 3.245 -18.698 1.00 90.62 104 GLU A C 1
ATOM 804 O O . GLU A 1 104 ? 23.782 3.092 -19.262 1.00 90.62 104 GLU A O 1
ATOM 809 N N . GLN A 1 105 ? 25.210 2.503 -17.642 1.00 89.12 105 GLN A N 1
ATOM 810 C CA . GLN A 1 105 ? 24.368 1.414 -17.145 1.00 89.12 105 GLN A CA 1
ATOM 811 C C . GLN A 1 105 ? 23.024 1.933 -16.623 1.00 89.12 105 GLN A C 1
ATOM 813 O O . GLN A 1 105 ? 21.973 1.377 -16.948 1.00 89.12 105 GLN A O 1
ATOM 818 N N . TRP A 1 106 ? 23.036 3.034 -15.870 1.00 91.38 106 TRP A N 1
ATOM 819 C CA . TRP A 1 106 ? 21.810 3.662 -15.388 1.00 91.38 106 TRP A CA 1
ATOM 820 C C . TRP A 1 106 ? 20.971 4.232 -16.536 1.00 91.38 106 TRP A C 1
ATOM 822 O O . TRP A 1 106 ? 19.757 4.031 -16.571 1.00 91.38 106 TRP A O 1
ATOM 832 N N . LYS A 1 107 ? 21.606 4.871 -17.532 1.00 90.56 107 LYS A N 1
ATOM 833 C CA . LYS A 1 107 ? 20.904 5.350 -18.738 1.00 90.56 107 LYS A CA 1
ATOM 834 C C . LYS A 1 107 ? 20.230 4.202 -19.487 1.00 90.56 107 LYS A C 1
ATOM 836 O O . LYS A 1 107 ? 19.098 4.356 -19.945 1.00 90.56 107 LYS A O 1
ATOM 841 N N . ARG A 1 108 ? 20.892 3.043 -19.575 1.00 92.31 108 ARG A N 1
ATOM 842 C CA . ARG A 1 108 ? 20.321 1.839 -20.185 1.00 92.31 108 ARG A CA 1
ATOM 843 C C . ARG A 1 108 ? 19.116 1.324 -19.404 1.00 92.31 108 ARG A C 1
ATOM 845 O O . ARG A 1 108 ? 18.079 1.080 -20.012 1.00 92.31 108 ARG A O 1
ATOM 852 N N . GLN A 1 109 ? 19.220 1.216 -18.079 1.00 92.50 109 GLN A N 1
ATOM 853 C CA . GLN A 1 109 ? 18.098 0.818 -17.220 1.00 92.50 109 GLN A CA 1
ATOM 854 C C . GLN A 1 109 ? 16.916 1.785 -17.328 1.00 92.50 109 GLN A C 1
ATOM 856 O O . GLN A 1 109 ? 15.765 1.357 -17.409 1.00 92.50 109 GLN A O 1
ATOM 861 N N . ARG A 1 110 ? 17.190 3.092 -17.381 1.00 91.44 110 ARG A N 1
ATOM 862 C CA . ARG A 1 110 ? 16.174 4.122 -17.608 1.00 91.44 110 ARG A CA 1
ATOM 863 C C . ARG A 1 110 ? 15.451 3.908 -18.936 1.00 91.44 110 ARG A C 1
ATOM 865 O O . ARG A 1 110 ? 14.224 3.916 -18.956 1.00 91.44 110 ARG A O 1
ATOM 872 N N . LEU A 1 111 ? 16.194 3.698 -20.023 1.00 91.88 111 LEU A N 1
ATOM 873 C CA . LEU A 1 111 ? 15.610 3.446 -21.340 1.00 91.88 111 LEU A CA 1
ATOM 874 C C . LEU A 1 111 ? 14.767 2.167 -21.344 1.00 91.88 111 LEU A C 1
ATOM 876 O O . LEU A 1 111 ? 13.618 2.200 -21.777 1.00 91.88 111 LEU A O 1
ATOM 880 N N . ASP A 1 112 ? 15.309 1.064 -20.827 1.00 94.50 112 ASP A N 1
ATOM 881 C CA . ASP A 1 112 ? 14.597 -0.211 -20.740 1.00 94.50 112 ASP A CA 1
ATOM 882 C C . ASP A 1 112 ? 13.298 -0.053 -19.921 1.00 94.50 112 ASP A C 1
ATOM 884 O O . ASP A 1 112 ? 12.252 -0.548 -20.333 1.00 94.50 112 ASP A O 1
ATOM 888 N N . ARG A 1 113 ? 13.306 0.717 -18.822 1.00 93.19 113 ARG A N 1
ATOM 889 C CA . ARG A 1 113 ? 12.099 1.017 -18.031 1.00 93.19 113 ARG A CA 1
ATOM 890 C C . ARG A 1 113 ? 11.061 1.810 -18.826 1.00 93.19 113 ARG A C 1
ATOM 892 O O . ARG A 1 113 ? 9.880 1.468 -18.785 1.00 93.19 113 ARG A O 1
ATOM 899 N N . MET A 1 114 ? 11.481 2.845 -19.556 1.00 91.56 114 MET A N 1
ATOM 900 C CA . MET A 1 114 ? 10.580 3.628 -20.415 1.00 91.56 114 MET A CA 1
ATOM 901 C C . MET A 1 114 ? 9.970 2.758 -21.524 1.00 91.56 114 MET A C 1
ATOM 903 O O . MET A 1 114 ? 8.778 2.872 -21.808 1.00 91.56 114 MET A O 1
ATOM 907 N N . LEU A 1 115 ? 10.762 1.850 -22.102 1.00 94.38 115 LEU A N 1
ATOM 908 C CA . LEU A 1 115 ? 10.294 0.877 -23.088 1.00 94.38 115 LEU A CA 1
ATOM 909 C C . LEU A 1 115 ? 9.289 -0.105 -22.484 1.00 94.38 115 LEU A C 1
ATOM 911 O O . LEU A 1 115 ? 8.249 -0.334 -23.094 1.00 94.38 115 LEU A O 1
ATOM 915 N N . VAL A 1 116 ? 9.545 -0.642 -21.284 1.00 94.94 116 VAL A N 1
ATOM 916 C CA . VAL A 1 116 ? 8.586 -1.513 -20.584 1.00 94.94 116 VAL A CA 1
ATOM 917 C C . VAL A 1 116 ? 7.250 -0.799 -20.412 1.00 94.94 116 VAL A C 1
ATOM 919 O O . VAL A 1 116 ? 6.218 -1.357 -20.775 1.00 94.94 116 VAL A O 1
ATOM 922 N N . GLU A 1 117 ? 7.237 0.439 -19.913 1.00 91.50 117 GLU A N 1
ATOM 923 C CA . GLU A 1 117 ? 5.964 1.139 -19.742 1.00 91.50 117 GLU A CA 1
ATOM 924 C C . GLU A 1 117 ? 5.264 1.456 -21.070 1.00 91.50 117 GLU A C 1
ATOM 926 O O . GLU A 1 117 ? 4.036 1.425 -21.137 1.00 91.50 117 GLU A O 1
ATOM 931 N N . HIS A 1 118 ? 6.016 1.783 -22.123 1.00 92.75 118 HIS A N 1
ATOM 932 C CA . HIS A 1 118 ? 5.442 1.989 -23.451 1.00 92.75 118 HIS A CA 1
ATOM 933 C C . HIS A 1 118 ? 4.791 0.704 -23.980 1.00 92.75 118 HIS A C 1
ATOM 935 O O . HIS A 1 118 ? 3.646 0.735 -24.424 1.00 92.75 118 HIS A O 1
ATOM 941 N N . LEU A 1 119 ? 5.483 -0.433 -23.863 1.00 95.06 119 LEU A N 1
ATOM 942 C CA . LEU A 1 119 ? 4.968 -1.741 -24.262 1.00 95.06 119 LEU A CA 1
ATOM 943 C C . LEU A 1 119 ? 3.700 -2.114 -23.484 1.00 95.06 119 LEU A C 1
ATOM 945 O O . LEU A 1 119 ? 2.753 -2.603 -24.090 1.00 95.06 119 LEU A O 1
ATOM 949 N N . LEU A 1 120 ? 3.652 -1.841 -22.176 1.00 93.50 120 LEU A N 1
ATOM 950 C CA . LEU A 1 120 ? 2.453 -2.062 -21.359 1.00 93.50 120 LEU A CA 1
ATOM 951 C C . LEU A 1 120 ? 1.268 -1.213 -21.838 1.00 93.50 120 LEU A C 1
ATOM 953 O O . LEU A 1 120 ? 0.168 -1.736 -21.981 1.00 93.50 120 LEU A O 1
ATOM 957 N N . ARG A 1 121 ? 1.490 0.074 -22.142 1.00 91.81 121 ARG A N 1
ATOM 958 C CA . ARG A 1 121 ? 0.443 0.971 -22.674 1.00 91.81 121 ARG A CA 1
ATOM 959 C C . ARG A 1 121 ? -0.039 0.572 -24.068 1.00 91.81 121 ARG A C 1
ATOM 961 O O . ARG A 1 121 ? -1.181 0.848 -24.407 1.00 91.81 121 ARG A O 1
ATOM 968 N N . ALA A 1 122 ? 0.822 -0.054 -24.863 1.00 94.06 122 ALA A N 1
ATOM 969 C CA . ALA A 1 122 ? 0.495 -0.547 -26.197 1.00 94.06 122 ALA A CA 1
ATOM 970 C C . ALA A 1 122 ? -0.080 -1.981 -26.201 1.00 94.06 122 ALA A C 1
ATOM 972 O O . ALA A 1 122 ? -0.304 -2.538 -27.271 1.00 94.06 122 ALA A O 1
ATOM 973 N N . GLY A 1 123 ? -0.295 -2.597 -25.031 1.00 93.00 123 GLY A N 1
ATOM 974 C CA . GLY A 1 123 ? -0.864 -3.945 -24.908 1.00 93.00 123 GLY A CA 1
ATOM 975 C C . GLY A 1 123 ? 0.133 -5.095 -25.119 1.00 93.00 123 GLY A C 1
ATOM 976 O O . GLY A 1 123 ? -0.240 -6.268 -25.096 1.00 93.00 123 GLY A O 1
ATOM 977 N N . TYR A 1 124 ? 1.428 -4.812 -25.272 1.00 95.06 124 TYR A N 1
ATOM 978 C CA . TYR A 1 124 ? 2.479 -5.821 -25.454 1.00 95.06 124 TYR A CA 1
ATOM 979 C C . TYR A 1 124 ? 2.974 -6.401 -24.116 1.00 95.06 124 TYR A C 1
ATOM 981 O O . TYR A 1 124 ? 4.175 -6.411 -23.827 1.00 95.06 124 TYR A O 1
ATOM 989 N N . TYR A 1 125 ? 2.057 -6.916 -23.290 1.00 93.56 125 TYR A N 1
ATOM 990 C CA . TYR A 1 125 ? 2.346 -7.373 -21.921 1.00 93.56 125 TYR A CA 1
ATOM 991 C C . TYR A 1 125 ? 3.438 -8.447 -21.843 1.00 93.56 125 TYR A C 1
ATOM 993 O O . TYR A 1 125 ? 4.301 -8.384 -20.972 1.00 93.56 125 TYR A O 1
ATOM 1001 N N . GLY A 1 126 ? 3.438 -9.420 -22.761 1.00 93.75 126 GLY A N 1
ATOM 1002 C CA . GLY A 1 126 ? 4.426 -10.505 -22.760 1.00 93.75 126 GLY A CA 1
ATOM 1003 C C . GLY A 1 126 ? 5.850 -10.018 -23.049 1.00 93.75 126 GLY A C 1
ATOM 1004 O O . GLY A 1 126 ? 6.801 -10.449 -22.399 1.00 93.75 126 GLY A O 1
ATOM 1005 N N . THR A 1 127 ? 6.003 -9.086 -23.991 1.00 95.94 127 THR A N 1
ATOM 1006 C CA . THR A 1 127 ? 7.303 -8.474 -24.310 1.00 95.94 127 THR A CA 1
ATOM 1007 C C . THR A 1 127 ? 7.767 -7.566 -23.175 1.00 95.94 127 THR A C 1
ATOM 1009 O O . THR A 1 127 ? 8.936 -7.613 -22.793 1.00 95.94 127 THR A O 1
ATOM 1012 N N . ALA A 1 128 ? 6.847 -6.789 -22.594 1.00 95.69 128 ALA A N 1
ATOM 1013 C CA . ALA A 1 128 ? 7.121 -5.954 -21.431 1.00 95.69 128 ALA A CA 1
ATOM 1014 C C . ALA A 1 128 ? 7.613 -6.782 -20.230 1.00 95.69 128 ALA A C 1
ATOM 1016 O O . ALA A 1 128 ? 8.613 -6.417 -19.616 1.00 95.69 128 ALA A O 1
ATOM 1017 N N . ALA A 1 129 ? 6.957 -7.913 -19.938 1.00 94.62 129 ALA A N 1
ATOM 1018 C CA . ALA A 1 129 ? 7.344 -8.842 -18.874 1.00 94.62 129 ALA A CA 1
ATOM 1019 C C . ALA A 1 129 ? 8.769 -9.372 -19.072 1.00 94.62 129 ALA A C 1
ATOM 1021 O O . ALA A 1 129 ? 9.613 -9.216 -18.192 1.00 94.62 129 ALA A O 1
ATOM 1022 N N . LYS A 1 130 ? 9.077 -9.889 -20.269 1.00 95.88 130 LYS A N 1
ATOM 1023 C CA . LYS A 1 130 ? 10.414 -10.411 -20.595 1.00 95.88 130 LYS A CA 1
ATOM 1024 C C . LYS A 1 130 ? 11.512 -9.352 -20.462 1.00 95.88 130 LYS A C 1
ATOM 1026 O O . LYS A 1 130 ? 12.592 -9.649 -19.955 1.00 95.88 130 LYS A O 1
ATOM 1031 N N . LEU A 1 131 ? 11.256 -8.122 -20.918 1.00 95.50 131 LEU A N 1
ATOM 1032 C CA . LEU A 1 131 ? 12.221 -7.026 -20.797 1.00 95.50 131 LEU A CA 1
ATOM 1033 C C . LEU A 1 131 ? 12.428 -6.620 -19.330 1.00 95.50 131 LEU A C 1
ATOM 1035 O O . LEU A 1 131 ? 13.567 -6.431 -18.907 1.00 95.50 131 LEU A O 1
ATOM 1039 N N . ALA A 1 132 ? 11.351 -6.532 -18.547 1.00 94.31 132 ALA A N 1
ATOM 1040 C CA . ALA A 1 132 ? 11.432 -6.193 -17.131 1.00 94.31 132 ALA A CA 1
ATOM 1041 C C . ALA A 1 132 ? 12.195 -7.250 -16.319 1.00 94.31 132 ALA A C 1
ATOM 1043 O O . ALA A 1 132 ? 13.000 -6.882 -15.466 1.00 94.31 132 ALA A O 1
ATOM 1044 N N . GLU A 1 133 ? 11.980 -8.538 -16.595 1.00 93.62 133 GLU A N 1
ATOM 1045 C CA . GLU A 1 133 ? 12.692 -9.644 -15.943 1.00 93.62 133 GLU A CA 1
ATOM 1046 C C . GLU A 1 133 ? 14.177 -9.651 -16.309 1.00 93.62 133 GLU A C 1
ATOM 1048 O O . GLU A 1 133 ? 15.029 -9.648 -15.423 1.00 93.62 133 GLU A O 1
ATOM 1053 N N . ARG A 1 134 ? 14.500 -9.573 -17.608 1.00 93.69 134 ARG A N 1
ATOM 1054 C CA . ARG A 1 134 ? 15.891 -9.560 -18.089 1.00 93.69 134 ARG A CA 1
ATOM 1055 C C . ARG A 1 134 ? 16.698 -8.395 -17.518 1.00 93.69 134 ARG A C 1
ATOM 1057 O O . ARG A 1 134 ? 17.877 -8.568 -17.220 1.00 93.69 134 ARG A O 1
ATOM 1064 N N . SER A 1 135 ? 16.090 -7.216 -17.412 1.00 89.50 135 SER A N 1
ATOM 1065 C CA . SER A 1 135 ? 16.775 -6.005 -16.948 1.00 89.50 135 SER A CA 1
ATOM 1066 C C . SER A 1 135 ? 16.641 -5.773 -15.434 1.00 89.50 135 SER A C 1
ATOM 1068 O O . SER A 1 135 ? 17.196 -4.799 -14.929 1.00 89.50 135 SER A O 1
ATOM 1070 N N . GLY A 1 136 ? 15.925 -6.638 -14.700 1.00 90.25 136 GLY A N 1
ATOM 1071 C CA . GLY A 1 136 ? 15.709 -6.496 -13.254 1.00 90.25 136 GLY A CA 1
ATOM 1072 C C . GLY A 1 136 ? 14.894 -5.254 -12.872 1.00 90.25 136 GLY A C 1
ATOM 1073 O O . GLY A 1 136 ? 15.135 -4.643 -11.836 1.00 90.25 136 GLY A O 1
ATOM 1074 N N . LEU A 1 137 ? 13.956 -4.836 -13.727 1.00 91.12 137 LEU A N 1
ATOM 1075 C CA . LEU A 1 137 ? 13.241 -3.556 -13.614 1.00 91.12 137 LEU A CA 1
ATOM 1076 C C . LEU A 1 137 ? 11.807 -3.690 -13.106 1.00 91.12 137 LEU A C 1
ATOM 1078 O O . LEU A 1 137 ? 11.102 -2.685 -13.042 1.00 91.12 137 LEU A O 1
ATOM 1082 N N . ARG A 1 138 ? 11.356 -4.898 -12.748 1.00 88.00 138 ARG A N 1
ATOM 1083 C CA . ARG A 1 138 ? 9.961 -5.146 -12.350 1.00 88.00 138 ARG A CA 1
ATOM 1084 C C . ARG A 1 1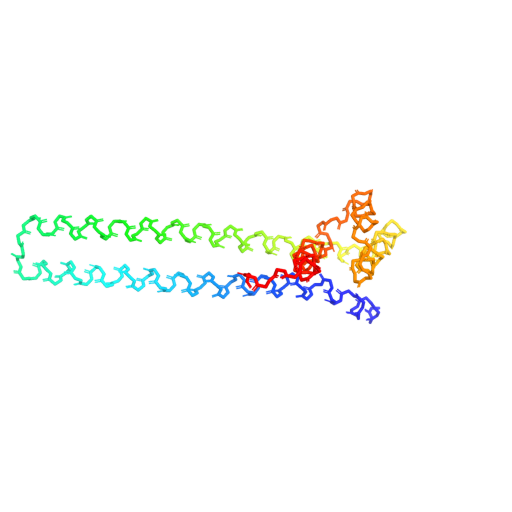38 ? 9.497 -4.177 -11.255 1.00 88.00 138 ARG A C 1
ATOM 1086 O O . ARG A 1 138 ? 8.516 -3.468 -11.462 1.00 88.00 138 ARG A O 1
ATOM 1093 N N . ASP A 1 139 ? 10.287 -4.027 -10.192 1.00 88.94 139 ASP A N 1
ATOM 1094 C CA . ASP A 1 139 ? 10.044 -3.100 -9.073 1.00 88.94 139 ASP A CA 1
ATOM 1095 C C . ASP A 1 139 ? 10.027 -1.609 -9.446 1.00 88.94 139 ASP A C 1
ATOM 1097 O O . ASP A 1 139 ? 9.468 -0.768 -8.734 1.00 88.94 139 ASP A O 1
ATOM 1101 N N . LEU A 1 140 ? 10.649 -1.255 -10.568 1.00 91.00 140 LEU A N 1
ATOM 1102 C CA . LEU A 1 140 ? 10.723 0.116 -11.062 1.00 91.00 140 LEU A CA 1
ATOM 1103 C C . LEU A 1 140 ? 9.617 0.426 -12.080 1.00 91.00 140 LEU A C 1
ATOM 1105 O O . LEU A 1 140 ? 9.531 1.553 -12.564 1.00 91.00 140 LEU A O 1
ATOM 1109 N N . THR A 1 141 ? 8.761 -0.547 -12.396 1.00 91.00 141 THR A N 1
ATOM 1110 C CA . TH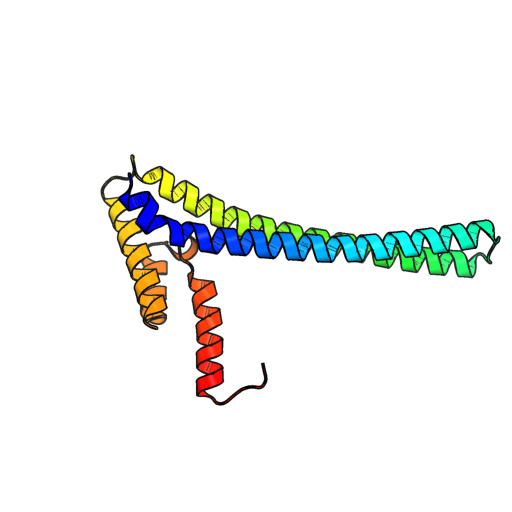R A 1 141 ? 7.697 -0.431 -13.400 1.00 91.00 141 THR A CA 1
ATOM 1111 C C . THR A 1 141 ? 6.319 -0.573 -12.765 1.00 91.00 141 THR A C 1
ATOM 1113 O O . THR A 1 141 ? 6.165 -1.098 -11.667 1.00 91.00 141 THR A O 1
ATOM 1116 N N . ASN A 1 142 ? 5.285 -0.101 -13.460 1.00 88.88 142 ASN A N 1
ATOM 1117 C CA . ASN A 1 142 ? 3.891 -0.204 -13.017 1.00 88.88 142 ASN A CA 1
ATOM 1118 C C . ASN A 1 142 ? 3.210 -1.495 -13.513 1.00 88.88 142 ASN A C 1
ATOM 1120 O O . ASN A 1 142 ? 2.014 -1.493 -13.792 1.00 88.88 142 ASN A O 1
ATOM 1124 N N . MET A 1 143 ? 3.972 -2.581 -13.675 1.00 90.38 143 MET A N 1
ATOM 1125 C CA . MET A 1 143 ? 3.522 -3.806 -14.343 1.00 90.38 143 MET A CA 1
ATOM 1126 C C . MET A 1 143 ? 2.243 -4.386 -13.744 1.00 90.38 143 MET A C 1
ATOM 1128 O O . MET A 1 143 ? 1.290 -4.624 -14.481 1.00 90.38 143 MET A O 1
ATOM 1132 N N . ASP A 1 144 ? 2.193 -4.555 -12.424 1.00 88.81 144 ASP A N 1
ATOM 1133 C CA . ASP A 1 144 ? 1.048 -5.191 -11.768 1.00 88.81 144 ASP A CA 1
ATOM 1134 C C . ASP A 1 144 ? -0.242 -4.375 -11.959 1.00 88.81 144 ASP A C 1
ATOM 1136 O O . ASP A 1 144 ? -1.307 -4.945 -12.182 1.00 88.81 144 ASP A O 1
ATOM 1140 N N . LEU A 1 145 ? -0.146 -3.038 -12.004 1.00 89.50 145 LEU A N 1
ATOM 1141 C CA . LEU A 1 145 ? -1.286 -2.166 -12.308 1.00 89.50 145 LEU A CA 1
ATOM 1142 C C . LEU A 1 145 ? -1.822 -2.403 -13.728 1.00 89.50 145 LEU A C 1
ATOM 1144 O O . LEU A 1 145 ? -3.030 -2.499 -13.926 1.00 89.50 145 LEU A O 1
ATOM 1148 N N . PHE A 1 146 ? -0.932 -2.523 -14.714 1.00 91.19 146 PHE A N 1
ATOM 1149 C CA . PHE A 1 146 ? -1.323 -2.801 -16.097 1.00 91.19 146 PHE A CA 1
ATOM 1150 C C . PHE A 1 146 ? -1.898 -4.211 -16.275 1.00 91.19 146 PHE A C 1
ATOM 1152 O O . PHE A 1 146 ? -2.789 -4.396 -17.100 1.00 91.19 146 PHE A O 1
ATOM 1159 N N . LEU A 1 147 ? -1.431 -5.195 -15.500 1.00 90.56 147 LEU A N 1
ATOM 1160 C CA . LEU A 1 147 ? -1.988 -6.550 -15.517 1.00 90.56 147 LEU A CA 1
ATOM 1161 C C . LEU A 1 147 ? -3.408 -6.601 -14.940 1.00 90.56 147 LEU A C 1
ATOM 1163 O O . LEU A 1 147 ? -4.236 -7.353 -15.450 1.00 90.56 147 LEU A O 1
ATOM 1167 N N . VAL A 1 148 ? -3.721 -5.769 -13.940 1.00 91.06 148 VAL A N 1
ATOM 1168 C CA . VAL A 1 148 ? -5.103 -5.602 -13.460 1.00 91.06 148 VAL A CA 1
ATOM 1169 C C . VAL A 1 148 ? -5.995 -5.046 -14.573 1.00 91.06 148 VAL A C 1
ATOM 1171 O O . VAL A 1 148 ? -7.063 -5.603 -14.821 1.00 91.06 148 VAL A O 1
ATOM 1174 N N . SER A 1 149 ? -5.547 -4.005 -15.288 1.00 89.56 149 SER A N 1
ATOM 1175 C CA . SER A 1 149 ? -6.292 -3.455 -16.433 1.00 89.56 149 SER A CA 1
ATOM 1176 C C . SER A 1 149 ? -6.498 -4.491 -17.537 1.00 89.56 149 SER A C 1
ATOM 1178 O O . SER A 1 149 ? -7.618 -4.652 -18.015 1.00 89.56 149 SER A O 1
ATOM 1180 N N . LYS A 1 150 ? -5.451 -5.259 -17.867 1.00 91.00 150 LYS A N 1
ATOM 1181 C CA . LYS A 1 150 ? -5.529 -6.354 -18.839 1.00 91.00 150 LYS A CA 1
ATOM 1182 C C . LYS A 1 150 ? -6.596 -7.380 -18.457 1.00 91.00 150 LYS A C 1
ATOM 1184 O O . LYS A 1 150 ? -7.381 -7.789 -19.299 1.00 91.00 150 LYS A O 1
ATOM 1189 N N . GLY A 1 151 ? -6.662 -7.780 -17.186 1.00 89.62 151 GLY A N 1
ATOM 1190 C CA . GLY A 1 151 ? -7.687 -8.720 -16.725 1.00 89.62 151 GLY A CA 1
ATOM 1191 C C . GLY A 1 151 ? -9.115 -8.196 -16.931 1.00 89.62 151 GLY A C 1
ATOM 1192 O O . GLY A 1 151 ? -10.027 -8.978 -17.208 1.00 89.62 151 GLY A O 1
ATOM 1193 N N . GLY A 1 152 ? -9.309 -6.877 -16.830 1.00 89.44 152 GLY A N 1
ATOM 1194 C CA . GLY A 1 152 ? -10.562 -6.212 -17.189 1.00 89.44 152 GLY A CA 1
ATOM 1195 C C . GLY A 1 152 ? -10.845 -6.270 -18.691 1.00 89.44 152 GLY A C 1
ATOM 1196 O O . GLY A 1 152 ? -11.937 -6.671 -19.086 1.00 89.44 152 GLY A O 1
ATOM 1197 N N . GLU A 1 153 ? -9.857 -5.943 -19.525 1.00 89.94 153 GLU A N 1
ATOM 1198 C CA . GLU A 1 153 ? -9.952 -6.036 -20.991 1.00 89.94 153 GLU A CA 1
ATOM 1199 C C . GLU A 1 153 ? -10.287 -7.462 -21.455 1.00 89.94 153 GLU A C 1
ATOM 1201 O O . GLU A 1 153 ? -11.206 -7.649 -22.252 1.00 89.94 153 GLU A O 1
ATOM 1206 N N . ASP A 1 154 ? -9.609 -8.469 -20.899 1.00 91.44 154 ASP A N 1
ATOM 1207 C CA . ASP A 1 154 ? -9.839 -9.885 -21.193 1.00 91.44 154 ASP A CA 1
ATOM 1208 C C . ASP A 1 154 ? -11.268 -10.314 -20.797 1.00 91.44 154 ASP A C 1
ATOM 1210 O O . ASP A 1 154 ? -11.927 -11.036 -21.546 1.00 91.44 154 ASP A O 1
ATOM 1214 N N . SER A 1 155 ? -11.780 -9.834 -19.654 1.00 92.25 155 SER A N 1
ATOM 1215 C CA . SER A 1 155 ? -13.156 -10.125 -19.205 1.00 92.25 155 SER A CA 1
ATOM 1216 C C . SER A 1 155 ? -14.189 -9.504 -20.158 1.00 92.25 155 SER A C 1
ATOM 1218 O O . SER A 1 155 ? -15.128 -10.170 -20.596 1.00 92.25 155 SER A O 1
ATOM 1220 N N . LEU A 1 156 ? -13.975 -8.249 -20.565 1.00 91.56 156 LEU A N 1
ATOM 1221 C CA . LEU A 1 156 ? -14.847 -7.557 -21.517 1.00 91.56 156 LEU A CA 1
ATOM 1222 C C . LEU A 1 156 ? -14.818 -8.204 -22.908 1.00 91.56 156 LEU A C 1
ATOM 1224 O O . LEU A 1 156 ? -15.864 -8.336 -23.544 1.00 91.56 156 LEU A O 1
ATOM 1228 N N . ALA A 1 157 ? -13.651 -8.661 -23.369 1.00 92.44 157 ALA A N 1
ATOM 1229 C CA . ALA A 1 157 ? -13.517 -9.397 -24.626 1.00 92.44 157 ALA A CA 1
ATOM 1230 C C . ALA A 1 157 ? -14.312 -10.715 -24.610 1.00 92.44 157 ALA A C 1
ATOM 1232 O O . ALA A 1 157 ? -14.870 -11.120 -25.632 1.00 92.44 157 ALA A O 1
ATOM 1233 N N . GLN A 1 158 ? -14.426 -11.347 -23.439 1.00 94.44 158 GLN A N 1
ATOM 1234 C CA . GLN A 1 158 ? -15.248 -12.540 -23.207 1.00 94.44 158 GLN A CA 1
ATOM 1235 C C . GLN A 1 158 ? -16.736 -12.224 -22.985 1.00 94.44 158 GLN A C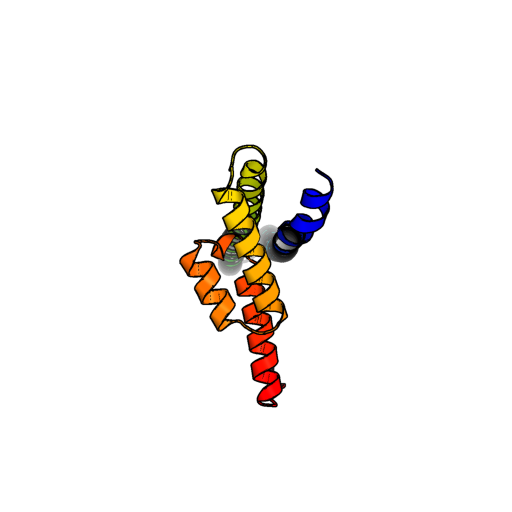 1
ATOM 1237 O O . GLN A 1 158 ? -17.527 -13.141 -22.772 1.00 94.44 158 GLN A O 1
ATOM 1242 N N . ARG A 1 159 ? -17.137 -10.947 -23.084 1.00 91.75 159 ARG A N 1
ATOM 1243 C CA . ARG A 1 159 ? -18.492 -10.450 -22.790 1.00 91.75 159 ARG A CA 1
ATOM 1244 C C . ARG A 1 159 ? -18.944 -10.736 -21.355 1.00 91.75 159 ARG A C 1
ATOM 1246 O O . ARG A 1 159 ? -20.142 -10.815 -21.093 1.00 91.75 159 ARG A O 1
ATOM 1253 N N . ASP A 1 160 ? -17.996 -10.868 -20.435 1.00 90.44 160 ASP A N 1
ATOM 1254 C CA . ASP A 1 160 ? -18.273 -11.004 -19.013 1.00 90.44 160 ASP A CA 1
ATOM 1255 C C . ASP A 1 160 ? -18.344 -9.613 -18.365 1.00 90.44 160 ASP A C 1
ATOM 1257 O O . ASP A 1 160 ? -17.340 -8.908 -18.246 1.00 90.44 160 ASP A O 1
ATOM 1261 N N . THR A 1 161 ? -19.551 -9.213 -17.958 1.00 85.88 161 THR A N 1
ATOM 1262 C CA . THR A 1 161 ? -19.826 -7.953 -17.244 1.00 85.88 161 THR A CA 1
ATOM 1263 C C . THR A 1 161 ? -20.216 -8.187 -15.782 1.00 85.88 161 THR A C 1
ATOM 1265 O O . THR A 1 161 ? -20.843 -7.327 -15.171 1.00 85.88 161 THR A O 1
ATOM 1268 N N . SER A 1 162 ? -19.911 -9.361 -15.227 1.00 82.88 162 SER A N 1
ATOM 1269 C CA . SER A 1 162 ? -20.375 -9.787 -13.897 1.00 82.88 162 SER A CA 1
ATOM 1270 C C . SER A 1 162 ? -19.550 -9.222 -12.730 1.00 82.88 162 SER A C 1
ATOM 1272 O O . SER A 1 162 ? -19.875 -9.504 -11.577 1.00 82.88 162 SER A O 1
ATOM 1274 N N . LYS A 1 163 ? -18.457 -8.500 -13.015 1.00 57.03 163 LYS A N 1
ATOM 1275 C CA . LYS A 1 163 ? -17.488 -7.993 -12.028 1.00 57.03 163 LYS A CA 1
ATOM 1276 C C . LYS A 1 163 ? -17.740 -6.548 -11.620 1.00 57.03 163 LYS A C 1
ATOM 1278 O O . LYS A 1 163 ? -18.055 -5.731 -12.512 1.00 57.03 163 LYS A O 1
#

Secondary structure (DSSP, 8-state):
-HHHHHHHHHHHHHHHHHHHHHHHHHHHHHHHHHHHHHHHHHHHHHHHHTT--HHHHHHHHHHHHHHHHHHHHHHHHHHHHHHHHHHHHHHHHHHHHTTTT-HHHHHHHHHHHHHHHHHHHTT-HHHHHHHHHHHT-GGGS-HHHHHHHHHHHHHHHTT----

Radius of gyration: 24.12 Å; chains: 1; bounding box: 53×33×64 Å

pLDDT: mean 92.1, std 6.81, range [57.03, 98.25]

Sequence (163 aa):
MSDIKALEHPTLKVPYEILNKKFRAAQKSMDREVSHVQSGAAELEKSLRDKAPAGQLHSQLGSLLEKLELLRRKSAESIAEELEAAAACKRRVEHLKGFETGGEQWKRQRLDRMLVEHLLRAGYYGTAAKLAERSGLRDLTNMDLFLVSKGGEDSLAQRDTSK

Organism: Amblyomma variegatum (NCBI:txid34610)

InterPro domains:
  IPR006594 LIS1 homology motif [PS50896] (107-139)
  IPR006594 LIS1 homology motif [SM00667] (107-139)
  IPR045098 Fyv10 family [PTHR12170] (4-162)